Protein AF-A0ABD6Y3L1-F1 (afdb_monomer)

Solvent-accessible surface area (backbone atoms only — not comparable to full-atom values): 6438 Å² total; per-residue (Å²): 128,85,86,65,76,45,43,82,52,99,94,36,50,27,32,42,42,60,56,52,12,62,74,67,73,44,60,49,70,59,45,53,49,53,51,52,52,53,44,68,76,34,78,83,38,52,86,21,51,42,84,47,71,48,78,55,98,93,38,81,41,83,42,36,38,23,32,68,65,34,46,51,61,60,47,68,80,52,72,61,77,67,38,52,56,50,52,52,53,48,54,51,39,44,53,52,45,49,51,54,56,62,71,64,54,71,81,76,76,131

pLDDT: mean 87.57, std 11.62, range [39.56, 96.88]

Secondary structure (DSSP, 8-state):
----SSEEETTEEEEEHHHHHHHTT--HHHHHHHHHHHHHH-GGGGGTEEEEEEEETTEEEEEEEE-HHHHHHHHHT--SHHHHHHHHHHHHHHHHHHHHHHHTS-----

Foldseek 3Di:
DPLQQWDDDPLATKGKLVSVCVQLVHDSVVSVVLLVVVVVVDVVCPQFWDKDWDDDPNDIDIMIIGGPVSCVVSLVPRDDPSSVVVNVVSVVSNVVSVVVSVVPPPPPDD

Sequence (110 aa):
MTEELVIMRDRQAVTTSLQVAKNFGKEHKHVLESIKNLAAENSATKNMFVAGTYVNRGKEYPMFYMNRDGFSLLAMGFTGKKALQFKLKYIDAFNQMEKQLQQQKPLSLP

InterPro domains:
  IPR014054 Bacteriophage regulatory protein, Rha family [PF09669] (15-99)
  IPR014054 Bacteriophage regulatory protein, Rha family [TIGR02681] (5-104)

Organism: Limosilactobacillus reuteri (NCBI:txid1598)

Mean predicted aligned error: 5.67 Å

Nearest PDB structures (foldseek):
  6bw5-assembly2_C  TM=3.397E-01  e=6.467E-01  Homo sapiens
  8gn7-assembly1_G  TM=2.995E-01  e=1.290E+00  Homo sapiens
  8qa0-assembly1_G  TM=2.581E-01  e=3.754E+00  Homo sapiens
  8qa2-assembly1_D  TM=2.986E-01  e=6.204E+00  Homo sapiens
  6uvs-assembly1_A  TM=2.991E-01  e=6.204E+00  Homo sapiens

Structure (mmCIF, N/CA/C/O backbone):
data_AF-A0ABD6Y3L1-F1
#
_entry.id   AF-A0ABD6Y3L1-F1
#
loop_
_atom_site.group_PDB
_atom_site.id
_atom_site.type_symbol
_atom_site.label_atom_id
_atom_site.label_alt_id
_atom_site.label_comp_id
_atom_site.label_asym_id
_atom_site.label_entity_id
_atom_site.label_seq_id
_atom_site.pdbx_PDB_ins_code
_atom_site.Cartn_x
_atom_site.Cartn_y
_atom_site.Cartn_z
_atom_site.occupancy
_atom_site.B_iso_or_equiv
_atom_site.auth_seq_id
_atom_site.auth_comp_id
_atom_site.auth_asym_id
_atom_site.auth_atom_id
_atom_site.pdbx_PDB_model_num
ATOM 1 N N . MET A 1 1 ? -15.915 -10.456 -10.774 1.00 39.56 1 MET A N 1
ATOM 2 C CA . MET A 1 1 ? -15.023 -10.723 -9.627 1.00 39.56 1 MET A CA 1
ATOM 3 C C . MET A 1 1 ? -15.116 -9.516 -8.725 1.00 39.56 1 MET A C 1
ATOM 5 O O . MET A 1 1 ? -14.943 -8.410 -9.223 1.00 39.56 1 MET A O 1
ATOM 9 N N . THR A 1 2 ? -15.515 -9.699 -7.473 1.00 43.91 2 THR A N 1
ATOM 10 C CA . THR A 1 2 ? -15.643 -8.612 -6.501 1.00 43.91 2 THR A CA 1
ATOM 11 C C . THR A 1 2 ? -14.293 -7.909 -6.348 1.00 43.91 2 THR A C 1
ATOM 13 O O . THR A 1 2 ? -13.265 -8.546 -6.140 1.00 43.91 2 THR A O 1
ATOM 16 N N . GLU A 1 3 ? -14.271 -6.589 -6.536 1.00 66.88 3 GLU A N 1
ATOM 17 C CA . GLU A 1 3 ? -13.068 -5.765 -6.379 1.00 66.88 3 GLU A CA 1
ATOM 18 C C . GLU A 1 3 ? -12.798 -5.520 -4.887 1.00 66.88 3 GLU A C 1
ATOM 20 O O . GLU A 1 3 ? -12.897 -4.399 -4.391 1.00 66.88 3 GLU A O 1
ATOM 25 N N . GLU A 1 4 ? -12.530 -6.592 -4.144 1.00 81.81 4 GLU A N 1
ATOM 26 C CA . GLU A 1 4 ? -12.292 -6.538 -2.701 1.00 81.81 4 GLU A CA 1
ATOM 27 C C . GLU A 1 4 ? -11.015 -5.762 -2.396 1.00 81.81 4 GLU A C 1
ATOM 29 O O . GLU A 1 4 ? -9.932 -6.188 -2.770 1.00 81.81 4 GLU A O 1
ATOM 34 N N . LEU A 1 5 ? -11.128 -4.626 -1.704 1.00 89.75 5 LEU A N 1
ATOM 35 C CA . LEU A 1 5 ? -9.987 -3.763 -1.360 1.00 89.75 5 LEU A CA 1
ATOM 36 C C . LEU A 1 5 ? -8.932 -4.466 -0.501 1.00 89.75 5 LEU A C 1
ATOM 38 O O . LEU A 1 5 ? -7.757 -4.102 -0.531 1.00 89.75 5 LEU A O 1
ATOM 42 N N . VAL A 1 6 ? -9.369 -5.432 0.297 1.00 92.25 6 VAL A N 1
ATOM 43 C CA . VAL A 1 6 ? -8.544 -6.218 1.204 1.00 92.25 6 VAL A CA 1
ATOM 44 C C . VAL A 1 6 ? -8.967 -7.667 1.041 1.00 92.25 6 VAL A C 1
ATOM 46 O O . VAL A 1 6 ? -10.156 -7.967 1.049 1.00 92.25 6 VAL A O 1
ATOM 49 N N . ILE A 1 7 ? -7.987 -8.546 0.894 1.00 92.62 7 ILE A N 1
ATOM 50 C CA . ILE A 1 7 ? -8.157 -9.986 0.742 1.00 92.62 7 ILE A CA 1
ATOM 51 C C . ILE A 1 7 ? -7.514 -10.704 1.924 1.00 92.62 7 ILE A C 1
ATOM 53 O O . ILE A 1 7 ? -6.610 -10.178 2.581 1.00 92.62 7 ILE A O 1
ATOM 57 N N . MET A 1 8 ? -7.954 -11.932 2.171 1.00 91.19 8 MET A N 1
ATOM 58 C CA . MET A 1 8 ? -7.282 -12.821 3.107 1.00 91.19 8 MET A CA 1
ATOM 59 C C . MET A 1 8 ? -6.144 -13.554 2.398 1.00 91.19 8 MET A C 1
ATOM 61 O O . MET A 1 8 ? -6.356 -14.204 1.373 1.00 91.19 8 MET A O 1
ATOM 65 N N . ARG A 1 9 ? -4.940 -13.492 2.965 1.00 87.94 9 ARG A N 1
ATOM 66 C CA . ARG A 1 9 ? -3.797 -14.300 2.530 1.00 87.94 9 ARG A CA 1
ATOM 67 C C . ARG A 1 9 ? -3.014 -14.755 3.749 1.00 87.94 9 ARG A C 1
ATOM 69 O O . ARG A 1 9 ? -2.718 -13.938 4.608 1.00 87.94 9 ARG A O 1
ATOM 76 N N . ASP A 1 10 ? -2.736 -16.052 3.850 1.00 87.12 10 ASP A N 1
ATOM 77 C CA . ASP A 1 10 ? -1.975 -16.639 4.964 1.00 87.12 10 ASP A CA 1
ATOM 78 C C . ASP A 1 10 ? -2.512 -16.247 6.358 1.00 87.12 10 ASP A C 1
ATOM 80 O O . ASP A 1 10 ? -1.755 -15.997 7.292 1.00 87.12 10 ASP A O 1
ATOM 84 N N . ARG A 1 11 ? -3.848 -16.190 6.502 1.00 87.19 11 ARG A N 1
ATOM 85 C CA . ARG A 1 11 ? -4.562 -15.721 7.712 1.00 87.19 11 ARG A CA 1
ATOM 86 C C . ARG A 1 11 ? -4.268 -14.264 8.103 1.00 87.19 11 ARG A C 1
ATOM 88 O O . ARG A 1 11 ? -4.450 -13.882 9.256 1.00 87.19 11 ARG A O 1
ATOM 95 N N . GLN A 1 12 ? -3.874 -13.439 7.141 1.00 89.19 12 GLN A N 1
ATOM 96 C CA . GLN A 1 12 ? -3.673 -12.007 7.309 1.00 89.19 12 GLN A CA 1
ATOM 97 C C . GLN A 1 12 ? -4.533 -11.218 6.319 1.00 89.19 12 GLN A C 1
ATOM 99 O O . GLN A 1 12 ? -4.696 -11.595 5.157 1.00 89.19 12 GLN A O 1
ATOM 104 N N . ALA A 1 13 ? -5.081 -10.100 6.790 1.00 93.56 13 ALA A N 1
ATOM 105 C CA . ALA A 1 13 ? -5.738 -9.115 5.947 1.00 93.56 13 ALA A CA 1
ATOM 106 C C . ALA A 1 13 ? -4.673 -8.323 5.174 1.00 93.56 13 ALA A C 1
ATOM 108 O O . ALA A 1 13 ? -3.837 -7.644 5.779 1.00 93.56 13 ALA A O 1
ATOM 109 N N . VAL A 1 14 ? -4.689 -8.409 3.844 1.00 95.31 14 VAL A N 1
ATOM 110 C CA . VAL A 1 14 ? -3.712 -7.737 2.975 1.00 95.31 14 VAL A CA 1
ATOM 111 C C . VAL A 1 14 ? -4.388 -7.052 1.795 1.00 95.31 14 VAL A C 1
ATOM 113 O O . VAL A 1 14 ? -5.442 -7.473 1.334 1.00 95.31 14 VAL A O 1
ATOM 116 N N . THR A 1 15 ? -3.755 -6.018 1.254 1.00 96.50 15 THR A N 1
ATOM 117 C CA . THR A 1 15 ? -4.094 -5.464 -0.065 1.00 96.50 15 THR A CA 1
ATOM 118 C C . THR A 1 15 ? -2.925 -5.622 -1.031 1.00 96.50 15 THR A C 1
ATOM 120 O O . THR A 1 15 ? -1.820 -6.000 -0.636 1.00 96.50 15 THR A O 1
ATOM 123 N N . THR A 1 16 ? -3.160 -5.344 -2.310 1.00 96.88 16 THR A N 1
ATOM 124 C CA . THR A 1 16 ? -2.139 -5.417 -3.358 1.00 96.88 16 THR A CA 1
ATOM 125 C C . THR A 1 16 ? -1.763 -4.036 -3.879 1.00 96.88 16 THR A C 1
ATOM 127 O O . THR A 1 16 ? -2.591 -3.124 -3.959 1.00 96.88 16 THR A O 1
ATOM 130 N N . SER A 1 17 ? -0.519 -3.887 -4.335 1.00 96.50 17 SER A N 1
ATOM 131 C CA . SER A 1 17 ?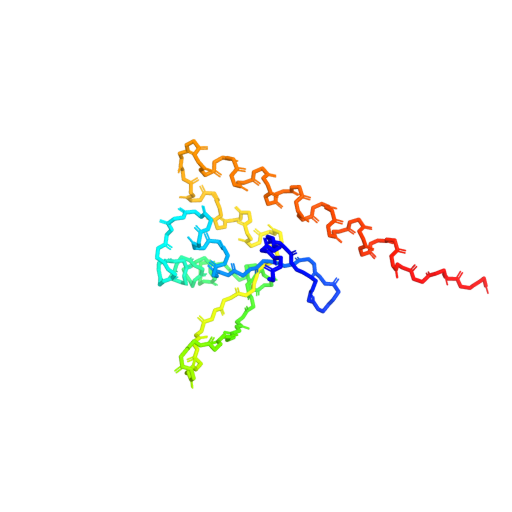 -0.067 -2.658 -4.997 1.00 96.50 17 SER A CA 1
ATOM 132 C C . SER A 1 17 ? -0.870 -2.326 -6.263 1.00 96.50 17 SER A C 1
ATOM 134 O O . SER A 1 17 ? -0.976 -1.154 -6.617 1.00 96.50 17 SER A O 1
ATOM 136 N N . LEU A 1 18 ? -1.490 -3.323 -6.909 1.00 95.44 18 LEU A N 1
ATOM 137 C CA . LEU A 1 18 ? -2.411 -3.128 -8.035 1.00 95.44 18 LEU A CA 1
ATOM 138 C C . LEU A 1 18 ? -3.704 -2.431 -7.620 1.00 95.44 18 LEU A C 1
ATOM 140 O O . LEU A 1 18 ? -4.124 -1.474 -8.270 1.00 95.44 18 LEU A O 1
ATOM 144 N N . GLN A 1 19 ? -4.330 -2.891 -6.536 1.00 94.56 19 GLN A N 1
ATOM 145 C CA . GLN A 1 19 ? -5.554 -2.274 -6.030 1.00 94.56 19 GLN A CA 1
ATOM 146 C C . GLN A 1 19 ? -5.290 -0.854 -5.552 1.00 94.56 19 GLN A C 1
ATOM 148 O O . GLN A 1 19 ? -6.046 0.056 -5.885 1.00 94.56 19 GLN A O 1
ATOM 153 N N . VAL A 1 20 ? -4.176 -0.644 -4.850 1.00 94.31 20 VAL A N 1
ATOM 154 C CA . VAL A 1 20 ? -3.756 0.696 -4.437 1.00 94.31 20 VAL A CA 1
ATOM 155 C C . VAL A 1 20 ? -3.553 1.598 -5.659 1.00 94.31 20 VAL A C 1
ATOM 157 O O . VAL A 1 20 ? -4.105 2.695 -5.704 1.00 94.31 20 VAL A O 1
ATOM 160 N N . ALA A 1 21 ? -2.831 1.134 -6.683 1.00 94.06 21 ALA A N 1
ATOM 161 C CA . ALA A 1 21 ? -2.626 1.893 -7.916 1.00 94.06 21 ALA A CA 1
ATOM 162 C C . ALA A 1 21 ? -3.959 2.277 -8.579 1.00 94.06 21 ALA A C 1
ATOM 164 O O . ALA A 1 21 ? -4.202 3.453 -8.853 1.00 94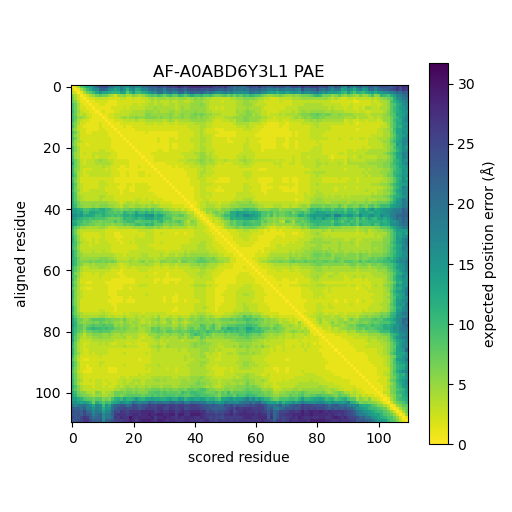.06 21 ALA A O 1
ATOM 165 N N . LYS A 1 22 ? -4.863 1.307 -8.748 1.00 92.56 22 LYS A N 1
ATOM 166 C CA . LYS A 1 22 ? -6.182 1.518 -9.353 1.00 92.56 22 LYS A CA 1
ATOM 167 C C . LYS A 1 22 ? -7.025 2.525 -8.568 1.00 92.56 22 LYS A C 1
ATOM 169 O O . LYS A 1 22 ? -7.541 3.479 -9.144 1.00 92.56 22 LYS A O 1
ATOM 174 N N . ASN A 1 23 ? -7.134 2.340 -7.256 1.00 90.81 23 ASN A N 1
ATOM 175 C CA . ASN A 1 23 ? -8.019 3.134 -6.408 1.00 90.81 23 ASN A CA 1
ATOM 176 C C . ASN A 1 23 ? -7.507 4.560 -6.219 1.00 90.81 23 ASN A C 1
ATOM 178 O O . ASN A 1 23 ? -8.280 5.509 -6.257 1.00 90.81 23 ASN A O 1
ATOM 182 N N . PHE A 1 24 ? -6.195 4.743 -6.098 1.00 90.00 24 PHE A N 1
ATOM 183 C CA . PHE A 1 24 ? -5.609 6.077 -5.984 1.00 90.00 24 PHE A CA 1
ATOM 184 C C . PHE A 1 24 ? -5.337 6.739 -7.344 1.00 90.00 24 PHE A C 1
ATOM 186 O O . PHE A 1 24 ? -4.818 7.855 -7.368 1.00 90.00 24 PHE A O 1
ATOM 193 N N . GLY A 1 25 ? -5.698 6.094 -8.462 1.00 90.62 25 GLY A N 1
ATOM 194 C CA . GLY A 1 25 ? -5.506 6.628 -9.813 1.00 90.62 25 GLY A CA 1
ATOM 195 C C . GLY A 1 25 ? -4.034 6.850 -10.162 1.00 90.62 25 GLY A C 1
ATOM 196 O O . GLY A 1 25 ? -3.689 7.849 -10.789 1.00 90.62 25 GLY A O 1
ATOM 197 N N . LYS A 1 26 ? -3.156 5.958 -9.696 1.00 91.06 26 LYS A N 1
ATOM 198 C CA . LYS A 1 26 ? -1.703 6.022 -9.891 1.00 91.06 26 LYS A CA 1
ATOM 199 C C . LYS A 1 26 ? -1.247 4.929 -10.843 1.00 91.06 26 LYS A C 1
ATOM 201 O O . LYS A 1 26 ? -1.804 3.835 -10.867 1.00 91.06 26 LYS A O 1
ATOM 206 N N . GLU A 1 27 ? -0.178 5.197 -11.583 1.00 94.94 27 GLU A N 1
ATOM 207 C CA . GLU A 1 27 ? 0.502 4.143 -12.329 1.00 94.94 27 GLU A CA 1
ATOM 208 C C . GLU A 1 27 ? 1.109 3.115 -11.368 1.00 94.94 27 GLU A C 1
ATOM 210 O O . GLU A 1 27 ? 1.780 3.473 -10.396 1.00 94.94 27 GLU A O 1
ATOM 215 N N . HIS A 1 28 ? 0.918 1.827 -11.668 1.00 96.00 28 HIS A N 1
ATOM 216 C CA . HIS A 1 28 ? 1.420 0.736 -10.829 1.00 96.00 28 HIS A CA 1
ATOM 217 C C . HIS A 1 28 ? 2.936 0.808 -10.632 1.00 96.00 28 HIS A C 1
ATOM 219 O O . HIS A 1 28 ? 3.408 0.613 -9.516 1.00 96.00 28 HIS A O 1
ATOM 225 N N . LYS A 1 29 ? 3.686 1.205 -11.670 1.00 96.06 29 LYS A N 1
ATOM 226 C CA . LYS A 1 29 ? 5.146 1.378 -11.604 1.00 96.06 29 LYS A CA 1
ATOM 227 C C . LYS A 1 29 ? 5.581 2.337 -10.483 1.00 96.06 29 LYS A C 1
ATOM 229 O O . LYS A 1 29 ? 6.494 2.006 -9.736 1.00 96.06 29 LYS A O 1
ATOM 234 N N . HIS A 1 30 ? 4.874 3.457 -10.297 1.00 95.25 30 HIS A N 1
ATOM 235 C CA . HIS A 1 30 ? 5.192 4.448 -9.261 1.00 95.25 30 HIS A CA 1
ATOM 236 C C . HIS A 1 30 ? 4.856 3.933 -7.859 1.00 95.25 30 HIS A C 1
ATOM 238 O O . HIS A 1 30 ? 5.548 4.242 -6.889 1.00 95.25 30 HIS A O 1
ATOM 244 N N . VAL A 1 31 ? 3.802 3.120 -7.738 1.00 95.69 31 VAL A N 1
ATOM 245 C CA . VAL A 1 31 ? 3.464 2.461 -6.470 1.00 95.69 31 VAL A CA 1
ATOM 246 C C . VAL A 1 31 ? 4.542 1.443 -6.094 1.00 95.69 31 VAL A C 1
ATOM 248 O O . VAL A 1 31 ? 4.967 1.415 -4.943 1.00 95.69 31 VAL A O 1
ATOM 251 N N . LEU A 1 32 ? 5.029 0.645 -7.052 1.00 96.12 32 LEU A N 1
ATOM 252 C CA . LEU A 1 32 ? 6.127 -0.300 -6.816 1.00 96.12 32 LEU A CA 1
ATOM 253 C C . LEU A 1 32 ? 7.411 0.410 -6.376 1.00 96.12 32 LEU A C 1
ATOM 255 O O . LEU 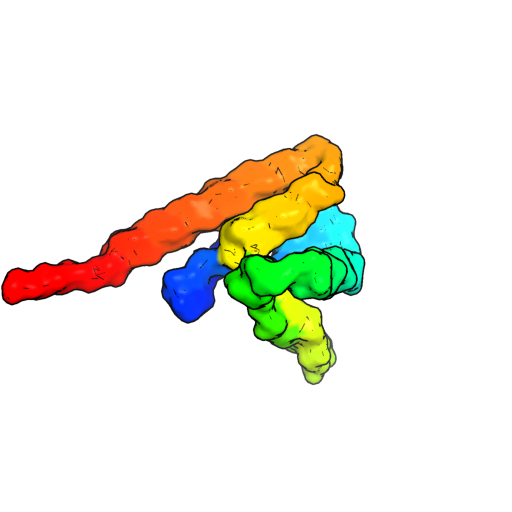A 1 32 ? 8.080 -0.063 -5.4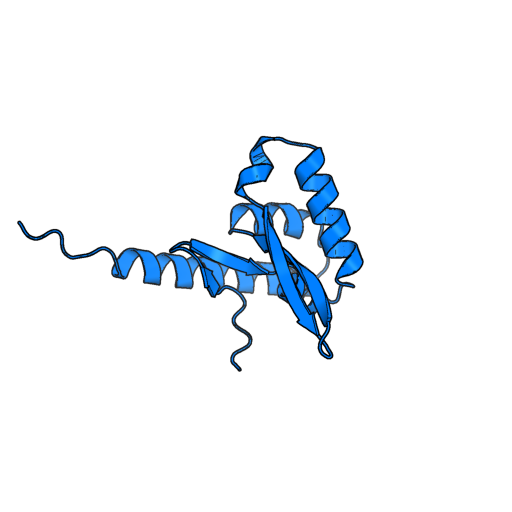63 1.00 96.12 32 LEU A O 1
ATOM 259 N N . GLU A 1 33 ? 7.748 1.528 -7.013 1.00 95.19 33 GLU A N 1
ATOM 260 C CA . GLU A 1 33 ? 8.905 2.348 -6.648 1.00 95.19 33 GLU A CA 1
ATOM 261 C C . GLU A 1 33 ? 8.772 2.923 -5.233 1.00 95.19 33 GLU A C 1
ATOM 263 O O . GLU A 1 33 ? 9.675 2.758 -4.418 1.00 95.19 33 GLU A O 1
ATOM 268 N N . SER A 1 34 ? 7.607 3.486 -4.898 1.00 94.12 34 SER A N 1
ATOM 269 C CA . SER A 1 34 ? 7.337 4.010 -3.550 1.00 94.12 34 SER A CA 1
ATOM 270 C C . SER A 1 34 ? 7.504 2.929 -2.477 1.00 94.12 34 SER A C 1
ATOM 272 O O . SER A 1 34 ? 8.126 3.170 -1.449 1.00 94.12 34 SER A O 1
ATOM 274 N N . ILE A 1 35 ? 6.997 1.717 -2.729 1.00 93.94 35 ILE A N 1
ATOM 275 C CA . ILE A 1 35 ? 7.142 0.584 -1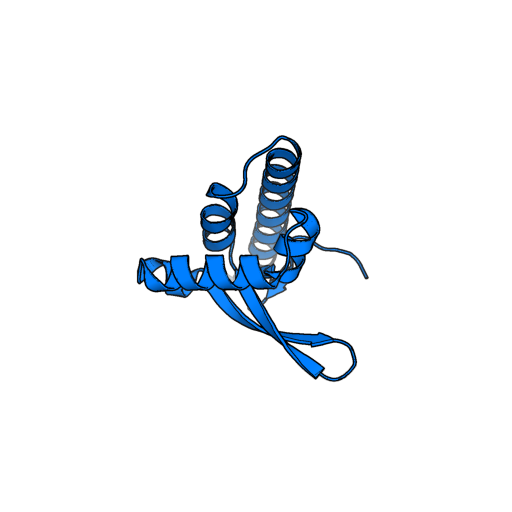.803 1.00 93.94 35 ILE A CA 1
ATOM 276 C C . ILE A 1 35 ? 8.611 0.189 -1.642 1.00 93.94 35 ILE A C 1
ATOM 278 O O . ILE A 1 35 ? 9.055 -0.050 -0.523 1.00 93.94 35 ILE A O 1
ATOM 282 N N . LYS A 1 36 ? 9.377 0.135 -2.738 1.00 92.88 36 LYS A N 1
ATOM 283 C CA . LYS A 1 36 ? 10.808 -0.200 -2.685 1.00 92.88 36 LYS A CA 1
ATOM 284 C C . LYS A 1 36 ? 11.604 0.823 -1.879 1.00 92.88 36 LYS A C 1
ATOM 286 O O . LYS A 1 36 ? 12.452 0.416 -1.092 1.00 92.88 36 LYS A O 1
ATOM 291 N N . ASN A 1 37 ? 11.302 2.111 -2.031 1.00 91.75 37 ASN A N 1
ATOM 292 C CA . ASN A 1 37 ? 11.962 3.173 -1.271 1.00 91.75 37 ASN A CA 1
ATOM 293 C C . ASN A 1 37 ? 11.641 3.052 0.227 1.00 91.75 37 ASN A C 1
ATOM 295 O O . ASN A 1 37 ? 12.554 2.969 1.044 1.00 91.75 37 ASN A O 1
ATOM 299 N N . LEU A 1 38 ? 10.362 2.883 0.582 1.00 90.38 38 LEU A N 1
ATOM 300 C CA . LEU A 1 38 ? 9.936 2.659 1.972 1.00 90.38 38 LEU A CA 1
ATOM 301 C C . LEU A 1 38 ? 10.551 1.390 2.594 1.00 90.38 38 LEU A C 1
ATOM 303 O O . LEU A 1 38 ? 10.847 1.356 3.790 1.00 90.38 38 LEU A O 1
ATOM 307 N N . ALA A 1 39 ? 10.737 0.336 1.795 1.00 87.12 39 ALA A N 1
ATOM 308 C CA . ALA A 1 39 ? 11.376 -0.909 2.222 1.00 87.12 39 ALA A CA 1
ATOM 309 C C . ALA A 1 39 ? 12.896 -0.772 2.426 1.00 87.12 39 ALA A C 1
ATOM 311 O O . ALA A 1 39 ? 13.476 -1.491 3.240 1.00 87.12 39 ALA A O 1
ATOM 312 N N . ALA A 1 40 ? 13.541 0.131 1.685 1.00 85.94 40 ALA A N 1
ATOM 313 C CA . ALA A 1 40 ? 14.976 0.387 1.774 1.00 85.94 40 ALA A CA 1
ATOM 314 C C . ALA A 1 40 ? 15.337 1.313 2.947 1.00 85.94 40 ALA A C 1
ATOM 316 O O . ALA A 1 40 ? 16.385 1.135 3.562 1.00 85.94 40 ALA A O 1
ATOM 317 N N . GLU A 1 41 ? 14.469 2.273 3.270 1.00 82.06 41 GLU A N 1
ATOM 318 C CA . GLU A 1 41 ? 14.718 3.278 4.311 1.00 82.06 41 GLU A CA 1
ATOM 319 C C . GLU A 1 41 ? 14.680 2.713 5.738 1.00 82.06 41 GLU A C 1
ATOM 321 O O . GLU A 1 41 ? 15.351 3.240 6.625 1.00 82.06 41 GLU A O 1
ATOM 326 N N . ASN A 1 42 ? 13.908 1.649 5.994 1.00 79.12 42 ASN A N 1
ATOM 327 C CA . ASN A 1 42 ? 13.742 1.129 7.349 1.00 79.12 42 ASN A CA 1
ATOM 328 C C . ASN A 1 42 ? 13.545 -0.392 7.378 1.00 79.12 42 ASN A C 1
ATOM 330 O O . ASN A 1 42 ? 12.614 -0.930 6.791 1.00 79.12 42 ASN A O 1
ATOM 334 N N . SER A 1 43 ? 14.376 -1.105 8.139 1.00 74.44 43 SER A N 1
ATOM 335 C CA . SER A 1 43 ? 14.269 -2.561 8.296 1.00 74.44 43 SER A CA 1
ATOM 336 C C . SER A 1 43 ? 12.948 -3.020 8.931 1.00 74.44 43 SER A C 1
ATOM 338 O O . SER A 1 43 ? 12.522 -4.147 8.673 1.00 74.44 43 SER A O 1
ATOM 340 N N . ALA A 1 44 ? 12.269 -2.161 9.700 1.00 74.25 44 ALA A N 1
ATOM 341 C CA . ALA A 1 44 ? 10.973 -2.447 10.313 1.00 74.25 44 ALA A CA 1
ATOM 342 C C . ALA A 1 44 ? 9.834 -2.600 9.286 1.00 74.25 44 ALA A C 1
ATOM 344 O O . ALA A 1 44 ? 8.816 -3.224 9.586 1.00 74.25 44 A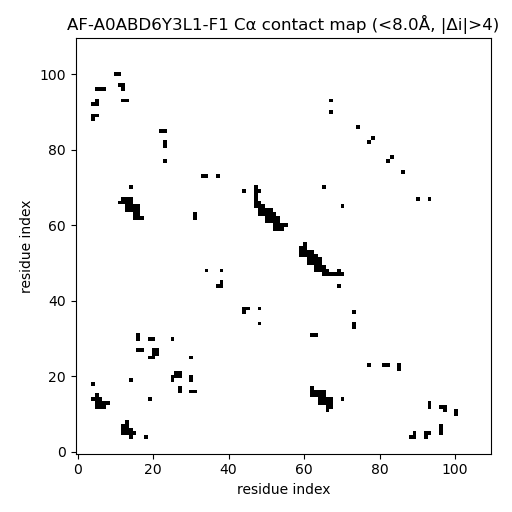LA A O 1
ATOM 345 N N . THR A 1 45 ? 9.999 -2.088 8.061 1.00 81.12 45 THR A N 1
ATOM 346 C CA . THR A 1 45 ? 8.979 -2.190 7.004 1.00 81.12 45 THR A CA 1
ATOM 347 C C . THR A 1 45 ? 9.067 -3.503 6.220 1.00 81.12 45 THR A C 1
ATOM 349 O O . THR A 1 45 ? 8.161 -3.814 5.446 1.00 81.12 45 THR A O 1
ATOM 352 N N . LYS A 1 46 ? 10.091 -4.340 6.461 1.00 77.31 46 LYS A N 1
ATOM 353 C CA . LYS A 1 46 ? 10.251 -5.646 5.790 1.00 77.31 46 LYS A CA 1
ATOM 354 C C . LYS A 1 46 ? 9.049 -6.572 5.980 1.00 77.31 46 LYS A C 1
ATOM 356 O O . LYS A 1 46 ? 8.691 -7.296 5.061 1.00 77.31 46 LYS A O 1
ATOM 361 N N . ASN A 1 47 ? 8.400 -6.514 7.143 1.00 86.56 47 ASN A N 1
ATOM 362 C CA . ASN A 1 47 ? 7.218 -7.331 7.439 1.00 86.56 47 ASN A CA 1
ATOM 363 C C . ASN A 1 47 ? 5.911 -6.702 6.923 1.00 86.56 47 ASN A C 1
ATOM 365 O O . ASN A 1 47 ? 4.851 -7.314 7.019 1.00 86.56 47 ASN A O 1
ATOM 369 N N . MET A 1 48 ? 5.972 -5.474 6.401 1.00 93.44 48 MET A N 1
ATOM 370 C CA . MET A 1 48 ? 4.812 -4.738 5.903 1.00 93.44 48 MET A CA 1
ATOM 371 C C . MET A 1 48 ? 4.562 -4.967 4.410 1.00 93.44 48 MET A C 1
ATOM 373 O O . MET A 1 48 ? 3.429 -4.799 3.958 1.00 93.44 48 MET A O 1
ATOM 377 N N . PHE A 1 49 ? 5.597 -5.355 3.655 1.00 94.00 49 PHE A N 1
ATOM 378 C CA . PHE A 1 49 ? 5.555 -5.529 2.204 1.00 94.00 49 PHE A CA 1
ATOM 379 C C . PHE A 1 49 ? 6.121 -6.890 1.796 1.00 94.00 49 PHE A C 1
ATOM 381 O O . PHE A 1 49 ? 7.293 -7.181 2.017 1.00 94.00 49 PHE A O 1
ATOM 388 N N . VAL A 1 50 ? 5.305 -7.705 1.133 1.00 93.69 50 VAL A N 1
ATOM 389 C CA . VAL A 1 50 ? 5.687 -9.037 0.650 1.00 93.69 50 VAL A CA 1
ATOM 390 C C . VAL A 1 50 ? 5.619 -9.054 -0.870 1.00 93.69 50 VAL A C 1
ATOM 392 O O . VAL A 1 50 ? 4.591 -8.710 -1.456 1.00 93.69 50 VAL A O 1
ATOM 395 N N . ALA A 1 51 ? 6.712 -9.445 -1.523 1.00 94.62 51 ALA A N 1
ATOM 396 C CA . ALA A 1 51 ? 6.754 -9.551 -2.977 1.00 94.62 51 ALA A CA 1
ATOM 397 C C . ALA A 1 51 ? 5.772 -10.617 -3.492 1.00 94.62 51 ALA A C 1
ATOM 399 O O . ALA A 1 51 ? 5.492 -11.623 -2.837 1.00 94.62 51 ALA A O 1
ATOM 400 N N . GLY A 1 52 ? 5.247 -10.394 -4.687 1.00 94.50 52 GLY A N 1
ATOM 401 C CA . GLY A 1 52 ? 4.375 -11.327 -5.380 1.00 94.50 52 GLY A CA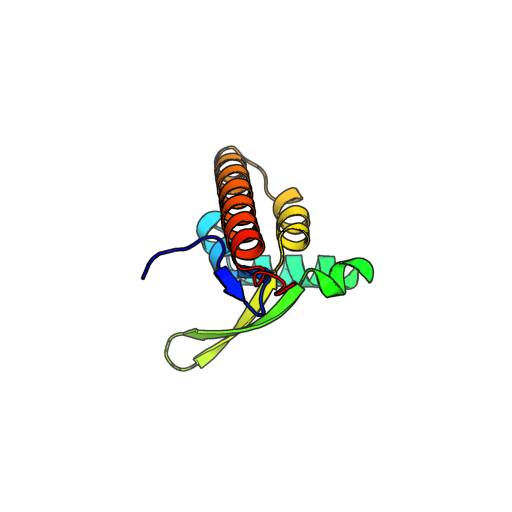 1
ATOM 402 C C . GLY A 1 52 ? 4.351 -11.057 -6.875 1.00 94.50 52 GLY A C 1
ATOM 403 O O . GLY A 1 52 ? 5.014 -10.143 -7.369 1.00 94.50 52 GLY A O 1
ATOM 404 N N . THR A 1 53 ? 3.560 -11.838 -7.596 1.00 96.19 53 THR A N 1
ATOM 405 C CA . THR A 1 53 ? 3.365 -11.678 -9.036 1.00 96.19 53 THR A CA 1
ATOM 406 C C . THR A 1 53 ? 1.885 -11.721 -9.389 1.00 96.19 53 THR A C 1
ATOM 408 O O . THR A 1 53 ? 1.048 -12.178 -8.609 1.00 96.19 53 THR A O 1
ATOM 411 N N . TYR A 1 54 ? 1.554 -11.195 -10.562 1.00 93.56 54 TYR A N 1
ATOM 412 C CA . TYR A 1 54 ? 0.244 -11.339 -11.183 1.00 93.56 54 TYR A CA 1
ATOM 413 C C . TYR A 1 54 ? 0.410 -11.589 -12.679 1.00 93.56 54 TYR A C 1
ATOM 415 O O . TYR A 1 54 ? 1.383 -11.142 -13.286 1.00 93.56 54 TYR A O 1
ATOM 423 N N . VAL A 1 55 ? -0.553 -12.282 -13.282 1.00 94.31 55 VAL A N 1
ATOM 424 C CA . VAL A 1 55 ? -0.556 -12.541 -14.723 1.00 94.31 55 VAL A CA 1
ATOM 425 C C . VAL A 1 55 ? -1.355 -11.460 -15.439 1.00 94.31 55 VAL A C 1
ATOM 427 O O . VAL A 1 55 ? -2.495 -11.166 -15.080 1.00 94.31 55 VAL A O 1
ATOM 430 N N . ASN A 1 56 ? -0.777 -10.895 -16.492 1.00 92.12 56 ASN A N 1
ATOM 431 C CA . ASN A 1 56 ? -1.461 -10.001 -17.416 1.00 92.12 56 ASN A CA 1
ATOM 432 C C . ASN A 1 56 ? -1.061 -10.361 -18.850 1.00 92.12 56 ASN A C 1
ATOM 434 O O . ASN A 1 56 ? 0.122 -10.464 -19.161 1.00 92.12 56 ASN A O 1
ATOM 438 N N . ARG A 1 57 ? -2.042 -10.584 -19.733 1.00 93.88 57 ARG A N 1
ATOM 439 C CA . ARG A 1 57 ? -1.810 -10.988 -21.138 1.00 93.88 57 ARG A CA 1
ATOM 440 C C . ARG A 1 57 ? -0.825 -12.164 -21.286 1.00 93.88 57 ARG A C 1
ATOM 442 O O . ARG A 1 57 ? 0.051 -12.141 -22.146 1.00 93.88 57 ARG A O 1
ATOM 449 N N . GLY A 1 58 ? -0.947 -13.170 -20.417 1.00 95.00 58 GLY A N 1
ATOM 450 C CA . GLY A 1 58 ? -0.104 -14.372 -20.439 1.00 95.00 58 GLY A CA 1
ATOM 451 C C . GLY A 1 58 ? 1.336 -14.172 -19.956 1.00 95.00 58 GLY A C 1
ATOM 452 O O . GLY A 1 58 ? 2.141 -15.087 -20.091 1.00 95.00 58 GLY A O 1
ATOM 453 N N . LYS A 1 59 ? 1.678 -13.004 -19.399 1.00 96.06 59 LYS A N 1
ATOM 454 C CA . LYS A 1 59 ? 2.991 -12.728 -18.805 1.00 96.06 59 LYS A CA 1
ATOM 455 C C . LYS A 1 59 ? 2.857 -12.436 -17.318 1.00 96.06 59 LYS A C 1
ATOM 457 O O . LYS A 1 59 ? 1.890 -11.801 -16.900 1.00 96.06 59 LYS A O 1
ATOM 462 N N . GLU A 1 60 ? 3.835 -12.877 -16.539 1.00 96.62 60 GLU A N 1
ATOM 463 C CA . GLU A 1 60 ? 3.936 -12.534 -15.123 1.00 96.62 60 GLU A CA 1
ATOM 464 C C . GLU A 1 60 ? 4.574 -11.158 -14.929 1.00 96.62 60 GLU A C 1
ATOM 466 O O . GLU A 1 60 ? 5.563 -10.806 -15.573 1.00 96.62 60 GLU A O 1
ATOM 471 N N . TYR A 1 61 ? 4.004 -10.389 -14.008 1.00 95.88 61 TYR A N 1
ATOM 472 C CA . TYR A 1 61 ? 4.464 -9.063 -13.626 1.00 95.88 61 TYR A CA 1
ATOM 473 C C . TYR A 1 61 ? 4.589 -8.966 -12.104 1.00 95.88 61 TYR A C 1
ATOM 475 O O . TYR A 1 61 ? 3.789 -9.568 -11.383 1.00 95.88 61 TYR A O 1
ATOM 483 N N . PRO A 1 62 ? 5.557 -8.192 -11.588 1.00 96.81 62 PRO A N 1
ATOM 484 C CA . PRO A 1 62 ? 5.760 -8.052 -10.155 1.00 96.81 62 PRO A CA 1
ATOM 485 C C . PRO A 1 62 ? 4.646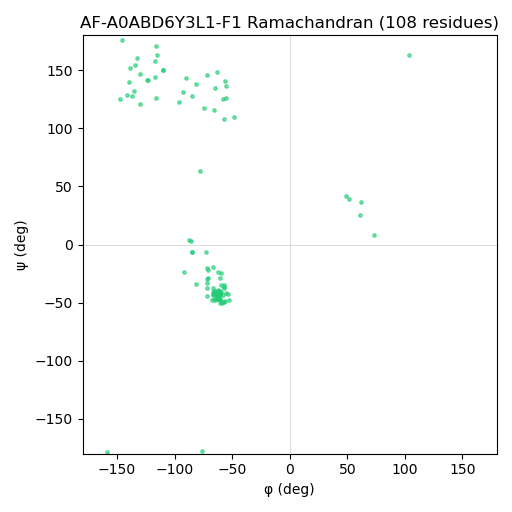 -7.226 -9.510 1.00 96.81 62 PRO A C 1
ATOM 487 O O . PRO A 1 62 ? 4.163 -6.243 -10.074 1.00 96.81 62 PRO A O 1
ATOM 490 N N . MET A 1 63 ? 4.294 -7.577 -8.281 1.00 96.81 63 MET A N 1
ATOM 491 C CA . MET A 1 63 ? 3.470 -6.768 -7.393 1.00 96.81 63 MET A CA 1
ATOM 492 C C . MET A 1 63 ? 3.901 -6.951 -5.934 1.00 96.81 63 MET A C 1
ATOM 494 O O . MET A 1 63 ? 4.780 -7.751 -5.628 1.00 96.81 63 MET A O 1
ATOM 498 N N . PHE A 1 64 ? 3.278 -6.203 -5.028 1.00 96.56 64 PHE A N 1
ATOM 499 C CA . PHE A 1 64 ? 3.460 -6.379 -3.591 1.00 96.56 64 PHE A CA 1
ATOM 500 C C . PHE A 1 64 ? 2.113 -6.618 -2.932 1.00 96.56 64 PHE A C 1
ATOM 502 O O . PHE A 1 64 ? 1.124 -5.970 -3.283 1.00 96.56 64 PHE A O 1
ATOM 509 N N . TYR A 1 65 ? 2.113 -7.509 -1.954 1.00 95.94 65 TYR A N 1
ATOM 510 C CA . TYR A 1 65 ? 1.103 -7.584 -0.918 1.00 95.94 65 TYR A CA 1
ATOM 511 C C . TYR A 1 65 ? 1.549 -6.711 0.245 1.00 95.94 65 TYR A C 1
ATOM 513 O O . TYR A 1 65 ? 2.740 -6.647 0.553 1.00 95.94 65 TYR A O 1
ATOM 521 N N . MET A 1 66 ? 0.606 -6.040 0.887 1.00 95.44 66 MET A N 1
ATOM 522 C CA . MET A 1 66 ? 0.889 -5.236 2.066 1.00 95.44 66 MET A CA 1
ATOM 523 C C . MET A 1 66 ? -0.203 -5.400 3.106 1.00 95.44 66 MET A C 1
ATOM 525 O O . MET A 1 66 ? -1.389 -5.458 2.771 1.00 95.44 66 MET A O 1
ATOM 529 N N . ASN A 1 67 ? 0.212 -5.483 4.363 1.00 94.56 67 ASN A N 1
ATOM 530 C CA . ASN A 1 67 ? -0.704 -5.499 5.493 1.00 94.56 67 ASN A CA 1
ATOM 531 C C . ASN A 1 67 ? -1.241 -4.081 5.772 1.00 94.56 67 ASN A C 1
ATOM 533 O O . ASN A 1 67 ? -0.929 -3.117 5.063 1.00 94.56 67 ASN A O 1
ATOM 537 N N . ARG A 1 68 ? -2.055 -3.953 6.820 1.00 94.19 68 ARG A N 1
ATOM 538 C CA . ARG A 1 68 ? -2.635 -2.677 7.253 1.00 94.19 68 ARG A CA 1
ATOM 539 C C . ARG A 1 68 ? -1.581 -1.587 7.485 1.00 94.19 68 ARG A C 1
ATOM 541 O O . ARG A 1 68 ? -1.789 -0.448 7.063 1.00 94.19 68 ARG A O 1
ATOM 548 N N . ASP A 1 69 ? -0.458 -1.927 8.110 1.00 93.12 69 ASP A N 1
ATOM 549 C CA . ASP A 1 69 ? 0.600 -0.967 8.443 1.00 93.12 69 ASP A CA 1
ATOM 550 C C . ASP A 1 69 ? 1.354 -0.506 7.194 1.00 93.12 69 ASP A C 1
ATOM 552 O O . ASP A 1 69 ? 1.539 0.695 6.992 1.00 93.12 69 ASP A O 1
ATOM 556 N N . GLY A 1 70 ? 1.697 -1.435 6.297 1.00 94.31 70 GLY A N 1
ATOM 557 C CA . GLY A 1 70 ? 2.329 -1.120 5.015 1.00 94.31 70 GLY A CA 1
ATOM 558 C C . GLY A 1 70 ? 1.447 -0.259 4.124 1.00 94.31 70 GLY A C 1
ATOM 559 O O . GLY A 1 70 ? 1.917 0.724 3.546 1.00 94.31 70 GLY A O 1
ATOM 560 N N . PHE A 1 71 ? 0.149 -0.572 4.063 1.00 95.12 71 PHE A N 1
ATOM 561 C CA . PHE A 1 71 ? -0.820 0.288 3.391 1.00 95.12 71 PHE A CA 1
ATOM 562 C C . PHE A 1 71 ? -0.873 1.680 4.028 1.00 95.12 71 PHE A C 1
ATO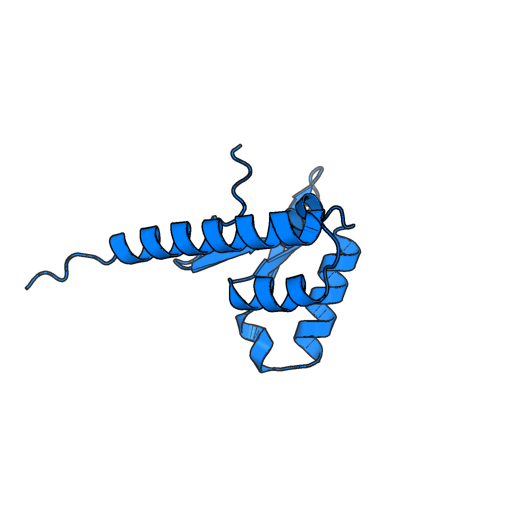M 564 O O . PHE A 1 71 ? -0.849 2.677 3.309 1.00 95.12 71 PHE A O 1
ATOM 571 N N . SER A 1 72 ? -0.936 1.759 5.360 1.00 92.31 72 SER A N 1
ATOM 572 C CA . SER A 1 72 ? -1.035 3.032 6.080 1.00 92.31 72 SER A CA 1
ATOM 573 C C . SER A 1 72 ? 0.177 3.917 5.808 1.00 92.31 72 SER A C 1
ATOM 575 O O . SER A 1 72 ? 0.004 5.082 5.449 1.00 92.31 72 SER A O 1
ATOM 577 N N . LEU A 1 73 ? 1.383 3.349 5.888 1.00 92.69 73 LEU A N 1
ATOM 578 C CA . LEU A 1 73 ? 2.636 4.035 5.585 1.00 92.69 73 LEU A CA 1
ATOM 579 C C . LEU A 1 73 ? 2.658 4.554 4.141 1.00 92.69 73 LEU A C 1
ATOM 581 O O . LEU A 1 73 ? 2.896 5.737 3.908 1.00 92.69 73 LEU A O 1
ATOM 585 N N . LEU A 1 74 ? 2.332 3.696 3.170 1.00 92.75 74 LEU A N 1
ATOM 586 C CA . LEU A 1 74 ? 2.274 4.078 1.758 1.00 92.75 74 LEU A CA 1
ATOM 587 C C . LEU A 1 74 ? 1.233 5.183 1.505 1.00 92.75 74 LEU A C 1
ATOM 589 O O . LEU A 1 74 ? 1.487 6.142 0.774 1.00 92.75 74 LEU A O 1
ATOM 593 N N . ALA A 1 75 ? 0.058 5.070 2.124 1.00 90.75 75 ALA A N 1
ATOM 594 C CA . ALA A 1 75 ? -1.045 5.997 1.923 1.00 90.75 75 ALA A CA 1
ATOM 595 C C . ALA A 1 75 ? -0.788 7.382 2.541 1.00 90.75 75 ALA A C 1
ATOM 597 O O . ALA A 1 75 ? -1.407 8.354 2.096 1.00 90.75 75 ALA A O 1
ATOM 598 N N . MET A 1 76 ? 0.112 7.527 3.522 1.00 86.94 76 MET A N 1
ATOM 599 C CA . MET A 1 76 ? 0.482 8.841 4.076 1.00 86.94 76 MET A CA 1
ATOM 600 C C . MET A 1 76 ? 1.002 9.794 2.992 1.00 86.94 76 MET A C 1
ATOM 602 O O . MET A 1 76 ? 0.619 10.962 2.991 1.00 86.94 76 MET A O 1
ATOM 606 N N . GLY A 1 77 ? 1.747 9.284 2.005 1.00 83.81 77 GLY A N 1
ATOM 607 C CA . GLY A 1 77 ? 2.225 10.066 0.857 1.00 83.81 77 GLY A CA 1
ATOM 608 C C . GLY A 1 77 ? 1.142 10.441 -0.166 1.00 83.81 77 GLY A C 1
ATOM 609 O O . GLY A 1 77 ? 1.408 11.179 -1.115 1.00 83.81 77 GLY A O 1
ATOM 610 N N . PHE A 1 78 ? -0.089 9.939 -0.024 1.00 85.69 78 PHE A N 1
ATOM 611 C CA . PHE A 1 78 ? -1.186 10.220 -0.954 1.00 85.69 78 PHE A CA 1
ATOM 612 C C . PHE A 1 78 ? -2.071 11.362 -0.440 1.00 85.69 78 PHE A C 1
ATOM 614 O O . PHE A 1 78 ? -2.669 11.271 0.635 1.00 85.69 78 PHE A O 1
ATOM 621 N N . THR A 1 79 ? -2.210 12.424 -1.234 1.00 84.12 79 THR A N 1
ATOM 622 C CA . THR A 1 79 ? -2.955 13.644 -0.880 1.00 84.12 79 THR A CA 1
ATOM 623 C C . THR A 1 79 ? -4.188 13.859 -1.772 1.00 84.12 79 THR A C 1
ATOM 625 O O . THR A 1 79 ? -4.339 13.239 -2.825 1.00 84.12 79 THR A O 1
ATOM 628 N N . GLY A 1 80 ? -5.109 14.725 -1.329 1.00 85.12 80 GLY A N 1
ATOM 629 C CA . GLY A 1 80 ? -6.317 15.116 -2.070 1.00 85.12 80 GLY A CA 1
ATOM 630 C C . GLY A 1 80 ? -7.627 14.477 -1.579 1.00 85.12 80 GLY A C 1
ATOM 631 O O . GLY A 1 80 ? -7.636 13.473 -0.867 1.00 85.12 80 GLY A O 1
ATOM 632 N N . LYS A 1 81 ? -8.769 15.060 -1.981 1.00 82.75 81 LYS A N 1
ATOM 633 C CA . LYS A 1 81 ? -10.116 14.657 -1.514 1.00 82.75 81 LYS A CA 1
ATOM 634 C C . LYS A 1 81 ? -10.454 13.193 -1.828 1.00 82.75 81 LYS A C 1
ATOM 636 O O . LYS A 1 81 ? -10.991 12.492 -0.975 1.00 82.75 81 LYS A O 1
ATOM 641 N N . LYS A 1 82 ? -10.095 12.711 -3.026 1.00 83.50 82 LYS A N 1
ATOM 642 C CA . LYS A 1 82 ? -10.284 11.300 -3.415 1.00 83.50 82 LYS A CA 1
ATOM 643 C C . LYS A 1 82 ? -9.417 10.362 -2.571 1.00 83.50 82 LYS A C 1
ATOM 645 O O . LYS A 1 82 ? -9.900 9.325 -2.132 1.00 83.50 82 LYS A O 1
ATOM 650 N N . ALA A 1 83 ? -8.172 10.748 -2.279 1.00 85.94 83 ALA A N 1
ATOM 651 C CA . ALA A 1 83 ? -7.272 9.942 -1.458 1.00 85.94 83 ALA A CA 1
ATOM 652 C C . ALA A 1 83 ? -7.828 9.729 -0.042 1.00 85.94 83 ALA A C 1
ATOM 654 O O . ALA A 1 83 ? -7.751 8.617 0.469 1.00 85.94 83 ALA A O 1
ATOM 655 N N . LEU A 1 84 ? -8.445 10.751 0.566 1.00 89.19 84 LEU A N 1
ATOM 656 C CA . LEU A 1 84 ? -9.095 10.612 1.875 1.00 89.19 84 LEU A CA 1
ATOM 657 C C . LEU A 1 84 ? -10.238 9.586 1.851 1.00 89.19 84 LEU A C 1
ATOM 659 O O . LEU A 1 84 ? -10.305 8.724 2.723 1.00 89.19 84 LEU A O 1
ATOM 663 N N . GLN A 1 85 ? -11.106 9.636 0.836 1.00 89.69 85 GLN A N 1
ATOM 664 C CA . GLN A 1 85 ? -12.204 8.673 0.702 1.00 89.69 85 GLN A CA 1
ATOM 665 C C . GLN A 1 85 ? -11.687 7.237 0.572 1.00 89.69 85 GLN A C 1
ATOM 667 O O . GLN A 1 85 ? -12.205 6.336 1.228 1.00 89.69 85 GLN A O 1
ATOM 672 N N . PHE A 1 86 ? -10.645 7.016 -0.235 1.00 88.81 86 PHE A N 1
ATOM 673 C CA . PHE A 1 86 ? -10.048 5.688 -0.357 1.00 88.81 86 PHE A CA 1
ATOM 674 C C . PHE A 1 86 ? -9.373 5.239 0.937 1.00 88.81 86 PHE A C 1
ATOM 676 O O . PHE A 1 86 ? -9.588 4.102 1.340 1.00 88.81 86 PHE A O 1
ATOM 683 N N . LYS A 1 87 ? -8.652 6.120 1.642 1.00 90.44 87 LYS A N 1
ATOM 684 C CA . LYS A 1 87 ? -8.087 5.809 2.967 1.00 90.44 87 LYS A CA 1
ATOM 685 C C . LYS A 1 87 ? -9.157 5.286 3.928 1.00 90.44 87 LYS A C 1
ATOM 687 O O . LYS A 1 87 ? -8.957 4.236 4.527 1.00 90.44 87 LYS A O 1
ATOM 692 N N . LEU A 1 88 ? -10.308 5.959 4.016 1.00 91.94 88 LEU A N 1
ATOM 693 C CA . LEU A 1 88 ? -11.422 5.527 4.870 1.00 91.94 88 LEU A CA 1
ATOM 694 C C . LEU A 1 88 ? -11.989 4.162 4.449 1.00 91.94 88 LEU A C 1
ATOM 696 O O . LEU A 1 88 ? -12.200 3.306 5.304 1.00 91.94 88 LEU A O 1
ATOM 700 N N . LYS A 1 89 ? -12.172 3.923 3.143 1.00 92.19 89 LYS A N 1
ATOM 701 C CA . LYS A 1 89 ? -12.644 2.624 2.628 1.00 92.19 89 LYS A CA 1
ATOM 702 C C . LYS A 1 89 ? -11.677 1.483 2.940 1.00 92.19 89 LYS A C 1
ATOM 704 O O . LYS A 1 89 ? -12.110 0.392 3.289 1.00 92.19 89 LYS A O 1
ATOM 709 N N . TYR A 1 90 ? -10.376 1.732 2.820 1.00 92.81 90 TYR A N 1
ATOM 710 C CA . TYR A 1 90 ? -9.358 0.747 3.166 1.00 92.81 90 TYR A CA 1
ATOM 711 C C . TYR A 1 90 ? -9.335 0.453 4.665 1.00 92.81 90 TYR A C 1
ATOM 713 O O . TYR A 1 90 ? -9.262 -0.713 5.036 1.00 92.81 90 TYR A O 1
ATOM 721 N N . ILE A 1 91 ? -9.448 1.475 5.522 1.00 91.50 91 ILE A N 1
ATOM 722 C CA . ILE A 1 91 ? -9.548 1.286 6.980 1.00 91.50 91 ILE A CA 1
ATOM 723 C C . ILE A 1 91 ? -10.726 0.368 7.320 1.00 91.50 91 ILE A C 1
ATOM 725 O O . ILE A 1 91 ? -10.558 -0.588 8.075 1.00 91.50 91 ILE A O 1
ATOM 729 N N . ASP A 1 92 ? -11.900 0.632 6.746 1.00 94.38 92 ASP A N 1
ATOM 730 C CA . ASP A 1 92 ? -13.087 -0.193 6.970 1.00 94.38 92 ASP A CA 1
ATOM 731 C C . ASP A 1 92 ? -12.894 -1.629 6.453 1.00 94.38 92 ASP A C 1
ATOM 733 O O . ASP A 1 92 ? -13.133 -2.586 7.188 1.00 94.38 92 ASP A O 1
ATOM 737 N N . ALA A 1 93 ? -12.347 -1.798 5.246 1.00 92.81 93 ALA A N 1
ATOM 738 C CA . ALA A 1 93 ? -12.067 -3.115 4.674 1.00 92.81 93 ALA A CA 1
ATOM 739 C C . ALA A 1 93 ? -11.074 -3.938 5.518 1.00 92.81 93 ALA A C 1
ATOM 741 O O . ALA A 1 93 ? -11.300 -5.128 5.745 1.00 92.81 93 ALA A O 1
ATOM 742 N N . PHE A 1 94 ? -10.007 -3.315 6.034 1.00 93.44 94 PHE A N 1
ATOM 743 C CA . PHE A 1 94 ? -9.079 -3.981 6.953 1.00 93.44 94 PHE A CA 1
ATOM 744 C C . PHE A 1 94 ? -9.780 -4.387 8.252 1.00 93.44 94 PHE A C 1
ATOM 746 O O . PHE A 1 94 ? -9.671 -5.542 8.655 1.00 93.44 94 PHE A O 1
ATOM 753 N N . ASN A 1 95 ? -10.560 -3.489 8.864 1.00 92.19 95 ASN A N 1
ATOM 754 C CA . ASN A 1 95 ? -11.293 -3.791 10.097 1.00 92.19 95 ASN A CA 1
ATOM 755 C C . ASN A 1 95 ? -12.297 -4.945 9.911 1.00 92.19 95 ASN A C 1
ATOM 757 O O . ASN A 1 95 ? -12.454 -5.778 10.804 1.00 92.19 95 ASN A O 1
ATOM 761 N N . GLN A 1 96 ? -12.995 -4.999 8.773 1.00 91.81 96 GLN A N 1
ATOM 762 C CA . GLN A 1 96 ? -13.943 -6.074 8.467 1.00 91.81 96 GLN A CA 1
ATOM 763 C C . GLN A 1 96 ? -13.229 -7.420 8.305 1.00 91.81 96 GLN A C 1
ATOM 765 O O . GLN A 1 96 ? -13.641 -8.404 8.923 1.00 91.81 96 GLN A O 1
ATOM 770 N N . MET A 1 97 ? -12.131 -7.454 7.548 1.00 90.31 97 MET A N 1
ATOM 771 C CA . MET A 1 97 ? -11.342 -8.672 7.346 1.00 90.31 97 MET A CA 1
ATOM 772 C C . MET A 1 97 ? -10.697 -9.160 8.655 1.00 90.31 97 MET A C 1
ATOM 774 O O . MET A 1 97 ? -10.710 -10.352 8.958 1.00 90.31 97 MET A O 1
ATOM 778 N N . GLU A 1 98 ? -10.187 -8.247 9.486 1.00 88.00 98 GLU A N 1
ATOM 779 C CA . GLU A 1 98 ? -9.641 -8.574 10.810 1.00 88.00 98 GLU A CA 1
ATOM 780 C C . GLU A 1 98 ? -10.711 -9.159 11.746 1.00 88.00 98 GLU A C 1
ATOM 782 O O . GLU A 1 98 ? -10.450 -10.148 12.434 1.00 88.00 98 GLU A O 1
ATOM 787 N N . LYS A 1 99 ? -11.937 -8.616 11.741 1.00 88.25 99 LYS A N 1
ATOM 788 C CA . LYS A 1 99 ? -13.064 -9.183 12.506 1.00 88.25 99 LYS A CA 1
ATOM 789 C C . LYS A 1 99 ? -13.422 -10.595 12.044 1.00 88.25 99 LYS A C 1
ATOM 791 O O . LYS A 1 99 ? -13.652 -11.461 12.886 1.00 88.25 99 LYS A O 1
ATOM 796 N N . GLN A 1 100 ? -13.442 -10.839 10.734 1.00 86.31 100 GLN A N 1
ATOM 797 C CA . GLN A 1 100 ? -13.692 -12.175 10.183 1.00 86.31 100 GLN A CA 1
ATOM 798 C C . GLN A 1 100 ? -12.627 -13.177 10.647 1.00 86.31 100 GLN A C 1
ATOM 800 O O . GLN A 1 100 ? -12.966 -14.271 11.094 1.00 86.31 100 GLN A O 1
ATOM 805 N N . LEU A 1 101 ? -11.349 -12.786 10.628 1.00 82.81 101 LEU A N 1
ATOM 806 C CA . LEU A 1 101 ? -10.244 -13.615 11.124 1.00 82.81 101 LEU A CA 1
ATOM 807 C C . LEU A 1 101 ? -10.363 -13.922 12.624 1.00 82.81 101 LEU A C 1
ATOM 809 O O . LEU A 1 101 ? -10.089 -15.044 13.048 1.00 82.81 101 LEU A O 1
ATOM 813 N N . GLN A 1 102 ? -10.798 -12.954 13.435 1.00 81.56 102 GLN A N 1
ATOM 814 C CA . GLN A 1 102 ? -11.005 -13.156 14.874 1.00 81.56 102 GLN A CA 1
ATOM 815 C C . GLN A 1 102 ? -12.146 -14.135 15.172 1.00 81.56 102 GLN A C 1
ATOM 817 O O . GLN A 1 102 ? -12.026 -14.939 16.093 1.00 81.56 102 GLN A O 1
ATOM 822 N N . GLN A 1 103 ? -13.223 -14.101 14.383 1.00 76.94 103 GLN A N 1
ATOM 823 C CA . GLN A 1 103 ? -14.351 -15.031 14.510 1.00 76.94 103 GLN A CA 1
ATOM 824 C C . GLN A 1 103 ? -14.004 -16.456 14.051 1.00 76.94 103 GLN A C 1
ATOM 826 O O . GLN A 1 103 ? -14.660 -17.406 14.464 1.00 76.94 103 GLN A O 1
ATOM 831 N N . GLN A 1 104 ? -12.955 -16.614 13.237 1.00 65.94 104 GLN A N 1
ATOM 832 C CA . GLN A 1 104 ? -12.433 -17.907 12.784 1.00 65.94 104 GLN A CA 1
ATOM 833 C C . GLN A 1 104 ? -11.397 -18.530 13.737 1.00 65.94 104 GLN A C 1
ATOM 835 O O . GLN A 1 104 ? -10.850 -19.590 13.420 1.00 65.94 104 GLN A O 1
ATOM 840 N N . LYS A 1 105 ? -11.111 -17.928 14.907 1.00 59.00 105 LYS A N 1
ATOM 841 C CA . LYS A 1 105 ? -10.395 -18.659 15.966 1.00 59.00 105 LYS A CA 1
ATOM 842 C C . LYS A 1 105 ? -11.194 -19.937 16.263 1.00 59.00 105 LYS A C 1
ATOM 844 O O . LYS A 1 105 ? -12.389 -19.820 16.533 1.00 59.00 105 LYS A O 1
ATOM 849 N N . PRO A 1 106 ? -10.580 -21.136 16.213 1.00 53.50 106 PRO A N 1
ATOM 850 C CA . PRO A 1 106 ? -11.296 -22.340 16.596 1.00 53.50 106 PRO A CA 1
ATOM 851 C C . PRO A 1 106 ? -11.819 -22.136 18.016 1.00 53.50 106 PRO A C 1
ATOM 853 O O . PRO A 1 106 ? -11.102 -21.562 18.842 1.00 53.50 106 PRO A O 1
ATOM 856 N N . LEU A 1 107 ? -13.041 -22.604 18.302 1.00 55.12 107 LEU A N 1
ATOM 857 C CA . LEU A 1 107 ? -13.396 -22.915 19.681 1.00 55.12 107 LEU A CA 1
ATOM 858 C C . LEU A 1 107 ? -12.241 -23.766 20.209 1.00 55.12 107 LEU A C 1
ATOM 860 O O . LEU A 1 107 ? -12.028 -24.881 19.734 1.00 55.12 107 LEU A O 1
ATOM 864 N N . SER A 1 108 ? -11.445 -23.215 21.121 1.00 57.28 108 SER A N 1
ATOM 865 C CA . SER A 1 108 ? -10.584 -24.036 21.951 1.00 57.28 108 SER A CA 1
ATOM 866 C C . SER A 1 108 ? -11.530 -25.003 22.648 1.00 57.28 108 SER A C 1
ATOM 868 O O . SER A 1 108 ? -12.349 -24.569 23.461 1.00 57.28 108 SER A O 1
ATOM 870 N N . LEU A 1 109 ? -11.498 -26.273 22.238 1.00 53.75 109 LEU A N 1
ATOM 871 C CA . LEU A 1 109 ? -12.143 -27.336 22.996 1.00 53.75 109 LEU A CA 1
ATOM 872 C C . LEU A 1 109 ? -11.575 -27.276 24.427 1.00 53.75 109 LEU A C 1
ATOM 874 O O . LEU A 1 109 ? -10.371 -27.027 24.557 1.00 53.75 109 LEU A O 1
ATOM 878 N N . PRO A 1 110 ? -12.434 -27.398 25.455 1.00 58.25 110 PRO A N 1
ATOM 879 C CA . PRO A 1 110 ? -12.021 -27.330 26.854 1.00 58.25 110 PRO A CA 1
ATOM 880 C C . PRO A 1 110 ? -10.974 -28.388 27.210 1.00 58.25 110 PRO A C 1
ATOM 882 O O . PRO A 1 110 ? -10.990 -29.476 26.588 1.00 58.25 110 PRO A O 1
#

Radius of gyration: 14.96 Å; Cα contacts (8 Å, |Δi|>4): 119; chains: 1; bounding box: 31×42×48 Å